Protein AF-A0A290ZV69-F1 (afdb_monomer)

Foldseek 3Di:
DDDDDPPLCVVLVLQVVQVVQAKDWDWADDVVQGIWIWIDHPPDTQEIDGADVPDDPSNRSVVVSVSSVCCVPPVDGYDPPCPPD

Radius of gyration: 13.68 Å; Cα contacts (8 Å, |Δi|>4): 118; chains: 1; bounding box: 29×27×46 Å

Mean predicted aligned error: 4.55 Å

Solvent-accessible surface area (backbone atoms only — not comparable to full-atom values): 5040 Å² total; per-residue (Å²): 131,83,73,79,76,76,69,75,67,79,72,38,57,46,51,53,48,38,50,76,68,72,20,48,76,50,78,40,65,53,89,93,40,76,40,29,43,36,34,33,51,92,86,50,76,32,23,35,42,64,66,54,91,93,57,49,72,68,56,5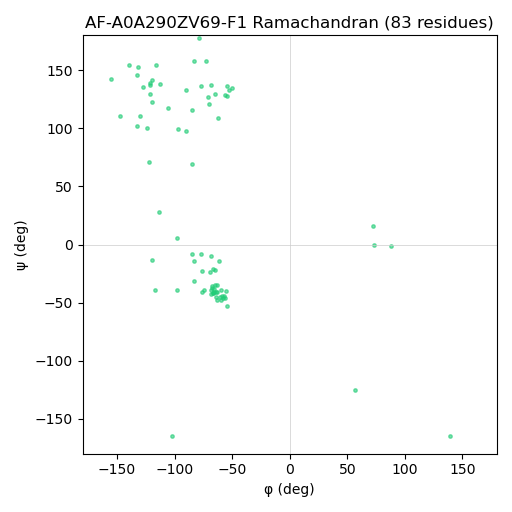0,50,52,50,49,22,52,32,40,45,35,21,74,76,71,68,47,62,40,48,68,80,56,75,89,115

Structure (mmCIF, N/CA/C/O backbone):
data_AF-A0A290ZV69-F1
#
_entr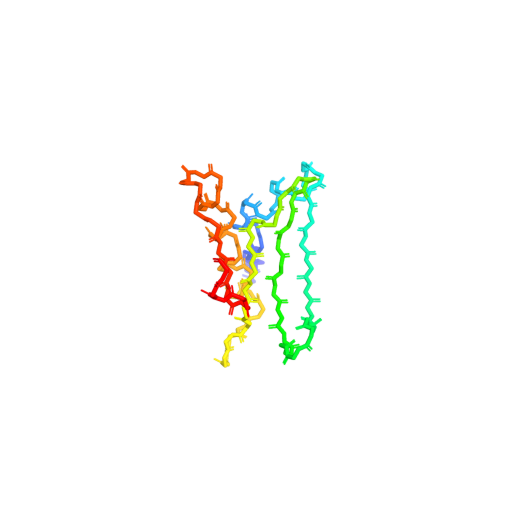y.id   AF-A0A290ZV69-F1
#
loop_
_atom_site.group_PDB
_atom_site.id
_atom_site.type_symbol
_atom_site.label_atom_id
_atom_site.label_alt_id
_atom_site.label_comp_id
_atom_site.label_asym_id
_atom_site.label_entity_id
_atom_site.label_seq_id
_atom_site.pdbx_PDB_ins_code
_atom_site.Cartn_x
_atom_site.Cartn_y
_atom_site.Cartn_z
_atom_site.occupancy
_atom_site.B_iso_or_equiv
_atom_site.auth_seq_id
_atom_site.auth_comp_id
_atom_site.auth_asym_id
_atom_site.auth_atom_id
_atom_site.pdbx_PDB_model_num
ATOM 1 N N . MET A 1 1 ? -2.606 13.022 33.452 1.00 43.56 1 MET A N 1
ATOM 2 C CA . MET A 1 1 ? -2.270 13.663 32.162 1.00 43.56 1 MET A CA 1
ATOM 3 C C . MET A 1 1 ? -2.321 12.573 31.103 1.00 43.56 1 MET A C 1
ATOM 5 O O . MET A 1 1 ? -1.649 11.567 31.290 1.00 43.56 1 MET A O 1
ATOM 9 N N . LYS A 1 2 ? -3.189 12.676 30.087 1.00 47.84 2 LYS A N 1
ATOM 10 C CA . LYS A 1 2 ? -3.216 11.695 28.989 1.00 47.84 2 LYS A CA 1
ATOM 11 C C . LYS A 1 2 ? -1.940 11.908 28.172 1.00 47.84 2 LYS A C 1
ATOM 13 O O . LYS A 1 2 ? -1.722 13.025 27.716 1.00 47.84 2 LYS A O 1
ATOM 18 N N . HIS A 1 3 ? -1.093 10.886 28.042 1.00 54.66 3 HIS A N 1
ATOM 19 C CA . HIS A 1 3 ? -0.057 10.905 27.008 1.00 54.66 3 HIS A CA 1
ATOM 20 C C . HIS A 1 3 ? -0.763 11.151 25.666 1.00 54.66 3 HIS A C 1
ATOM 22 O O . HIS A 1 3 ? -1.825 10.550 25.455 1.00 54.66 3 HIS A O 1
ATOM 28 N N . PRO A 1 4 ? -0.245 12.020 24.779 1.00 57.84 4 PRO A N 1
ATOM 29 C CA . PRO A 1 4 ? -0.704 11.992 23.401 1.00 57.84 4 PRO A CA 1
ATOM 30 C C . PRO A 1 4 ? -0.516 10.553 22.914 1.00 57.84 4 PRO A C 1
ATOM 32 O O . PRO A 1 4 ? 0.539 9.955 23.140 1.00 57.84 4 PRO A O 1
ATOM 35 N N . ALA A 1 5 ? -1.578 9.960 22.367 1.00 64.75 5 ALA A N 1
ATOM 36 C CA . ALA A 1 5 ? -1.466 8.653 21.739 1.00 64.75 5 ALA A CA 1
ATOM 37 C C . ALA A 1 5 ? -0.323 8.738 20.719 1.00 64.75 5 ALA A C 1
ATOM 39 O O . ALA A 1 5 ? -0.239 9.733 19.997 1.00 64.75 5 ALA A O 1
ATOM 40 N N . ALA A 1 6 ? 0.583 7.757 20.725 1.00 78.94 6 ALA A N 1
ATOM 41 C CA . ALA A 1 6 ? 1.659 7.694 19.744 1.00 78.94 6 ALA A CA 1
ATOM 42 C C . ALA A 1 6 ? 1.055 7.842 18.343 1.00 78.94 6 ALA A C 1
ATOM 44 O O . ALA A 1 6 ? 0.019 7.230 18.079 1.00 78.94 6 ALA A O 1
ATOM 45 N N . ASP A 1 7 ? 1.664 8.667 17.490 1.00 85.88 7 ASP A N 1
ATOM 46 C CA . ASP A 1 7 ? 1.224 8.823 16.106 1.00 85.88 7 ASP A CA 1
ATOM 47 C C . ASP A 1 7 ? 1.365 7.466 15.399 1.00 85.88 7 ASP A C 1
ATOM 49 O O . ASP A 1 7 ? 2.490 7.002 15.187 1.00 85.88 7 ASP A O 1
ATOM 53 N N . PRO A 1 8 ? 0.252 6.784 15.079 1.00 84.94 8 PRO A N 1
ATOM 54 C CA . PRO A 1 8 ? 0.316 5.442 14.526 1.00 84.94 8 PRO A CA 1
ATOM 55 C C . PRO A 1 8 ? 0.884 5.443 13.101 1.00 84.94 8 PRO A C 1
ATOM 57 O O . PRO A 1 8 ? 1.435 4.427 12.674 1.00 84.94 8 PRO A O 1
ATOM 60 N N . LEU A 1 9 ? 0.791 6.565 12.375 1.00 89.94 9 LEU A N 1
ATOM 61 C CA . LEU A 1 9 ? 1.286 6.678 11.003 1.00 89.94 9 LEU A CA 1
ATOM 62 C C . LEU A 1 9 ? 2.809 6.820 10.945 1.00 89.94 9 LEU A C 1
ATOM 64 O O . LEU A 1 9 ? 3.408 6.397 9.963 1.00 89.94 9 LEU A O 1
ATOM 68 N N . ALA A 1 10 ? 3.454 7.279 12.022 1.00 91.44 10 ALA A N 1
ATOM 69 C CA . ALA A 1 10 ? 4.914 7.357 12.110 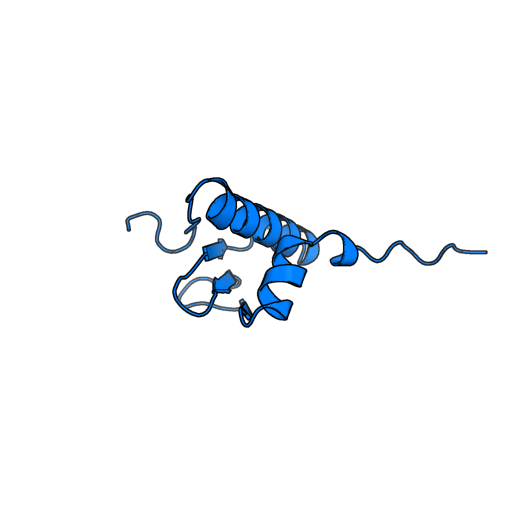1.00 91.44 10 ALA A CA 1
ATOM 70 C C . ALA A 1 10 ? 5.620 5.986 11.983 1.00 91.44 10 ALA A C 1
ATOM 72 O O . ALA A 1 10 ? 6.834 5.922 11.789 1.00 91.44 10 ALA A O 1
ATOM 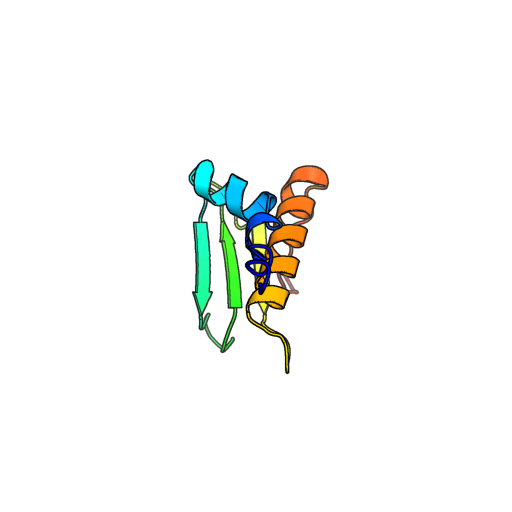73 N N . ALA A 1 11 ? 4.878 4.878 12.109 1.00 93.00 11 ALA A N 1
ATOM 74 C CA . ALA A 1 11 ? 5.392 3.526 11.902 1.00 93.00 11 ALA A CA 1
ATOM 75 C C . ALA A 1 11 ? 5.429 3.090 10.422 1.00 93.00 11 ALA A C 1
ATOM 77 O O . ALA A 1 11 ? 6.087 2.095 10.121 1.00 93.00 11 ALA A O 1
ATOM 78 N N . LEU A 1 12 ? 4.759 3.812 9.515 1.00 97.25 12 LEU A N 1
ATOM 79 C CA . LEU A 1 12 ?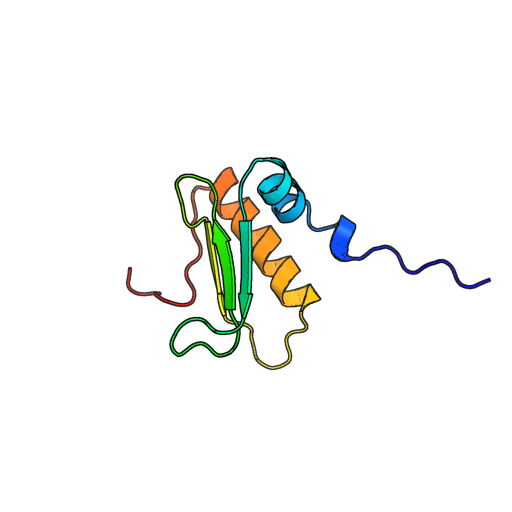 4.629 3.474 8.092 1.00 97.25 12 LEU A CA 1
ATOM 80 C C . LEU A 1 12 ? 5.834 3.993 7.291 1.00 97.25 12 LEU A C 1
ATOM 82 O O . LEU A 1 12 ? 5.745 4.958 6.530 1.00 97.25 12 LEU A O 1
ATOM 86 N N . LYS A 1 13 ? 7.000 3.388 7.527 1.00 97.56 13 LYS A N 1
ATOM 87 C CA . LYS A 1 13 ? 8.286 3.881 7.010 1.00 97.56 13 LYS A CA 1
ATOM 88 C C . LYS A 1 13 ? 8.409 3.773 5.493 1.00 97.56 13 LYS A C 1
ATOM 90 O O . LYS A 1 13 ? 9.039 4.633 4.885 1.00 97.56 13 LYS A O 1
ATOM 95 N N . SER A 1 14 ? 7.853 2.726 4.896 1.00 98.19 14 SER A N 1
ATOM 96 C CA . SER A 1 14 ? 7.916 2.498 3.452 1.00 98.19 14 SER A CA 1
ATOM 97 C C . SER A 1 14 ? 6.983 3.450 2.712 1.00 98.19 14 SER A C 1
ATOM 99 O O . SER A 1 14 ? 7.363 3.991 1.680 1.00 98.19 14 SER A O 1
ATOM 101 N N . VAL A 1 15 ? 5.796 3.714 3.266 1.00 97.88 15 VAL A N 1
ATOM 102 C CA . VAL A 1 15 ? 4.872 4.736 2.749 1.00 97.88 15 VAL A CA 1
ATOM 103 C C . VAL A 1 15 ? 5.493 6.130 2.846 1.00 97.88 15 VAL A C 1
ATOM 105 O O . VAL A 1 15 ? 5.490 6.866 1.860 1.00 97.88 15 VAL A O 1
ATOM 108 N N . GLU A 1 16 ? 6.061 6.483 4.004 1.00 97.50 16 GLU A N 1
ATOM 109 C CA . GLU A 1 16 ? 6.743 7.769 4.210 1.00 97.50 16 GLU A CA 1
ATOM 110 C C . GLU A 1 16 ? 7.889 7.957 3.207 1.00 97.50 16 GLU A C 1
ATOM 112 O O . GLU A 1 16 ? 8.012 9.008 2.571 1.00 97.50 16 GLU A O 1
ATOM 117 N N . TRP A 1 17 ? 8.711 6.918 3.028 1.00 96.88 17 TRP A N 1
ATOM 118 C CA . TRP A 1 17 ? 9.807 6.947 2.068 1.00 96.88 17 TRP A CA 1
ATOM 119 C C . TRP A 1 17 ? 9.292 7.071 0.634 1.00 96.88 17 TRP A C 1
ATOM 121 O O . TRP A 1 17 ? 9.808 7.905 -0.104 1.00 96.88 17 TRP A O 1
ATOM 131 N N . LEU A 1 18 ? 8.266 6.305 0.244 1.00 97.81 18 LEU A N 1
ATOM 132 C CA . LEU A 1 18 ? 7.700 6.339 -1.109 1.00 97.81 18 LEU A CA 1
ATOM 133 C C . LEU A 1 18 ? 7.291 7.762 -1.495 1.00 97.81 18 LEU A C 1
ATOM 135 O O . LEU A 1 18 ? 7.736 8.285 -2.513 1.00 97.81 18 LEU A O 1
ATOM 139 N N . ILE A 1 19 ? 6.487 8.402 -0.647 1.00 96.31 19 ILE A N 1
ATOM 140 C CA . ILE A 1 19 ? 5.951 9.744 -0.901 1.00 96.31 19 ILE A CA 1
ATOM 141 C C . ILE A 1 19 ? 7.074 10.790 -0.888 1.00 96.31 19 ILE A C 1
ATOM 143 O O . ILE A 1 19 ? 7.084 11.706 -1.710 1.00 96.31 19 ILE A O 1
ATOM 147 N N . SER A 1 20 ? 8.058 10.637 0.003 1.00 96.75 20 SER A N 1
ATOM 148 C CA . SER A 1 20 ? 9.222 11.532 0.074 1.00 96.75 20 SER A CA 1
ATOM 149 C C . SER A 1 20 ? 10.136 11.445 -1.153 1.00 96.75 20 SER A C 1
ATOM 151 O O . SER A 1 20 ? 10.893 12.380 -1.410 1.00 96.75 20 SER A O 1
ATOM 153 N N . ASN A 1 21 ? 10.076 10.344 -1.906 1.00 96.00 21 ASN A N 1
ATOM 154 C CA . ASN A 1 21 ? 10.934 10.080 -3.061 1.00 96.00 21 ASN A CA 1
ATOM 155 C C . ASN A 1 21 ? 10.149 10.063 -4.385 1.00 96.00 21 ASN A C 1
ATOM 157 O O . ASN A 1 21 ? 10.556 9.400 -5.331 1.00 96.00 21 ASN A O 1
ATOM 161 N N . GLY A 1 22 ? 9.039 10.808 -4.462 1.00 95.00 22 GLY A N 1
ATOM 162 C CA . GLY A 1 22 ? 8.313 11.050 -5.716 1.00 95.00 22 GLY A CA 1
ATOM 163 C C . GLY A 1 22 ? 7.257 10.003 -6.075 1.00 95.00 22 GLY A C 1
ATOM 164 O O . GLY A 1 22 ? 6.560 10.166 -7.074 1.00 95.00 22 GLY A O 1
ATOM 165 N N . GLY A 1 23 ? 7.092 8.964 -5.256 1.00 97.12 23 GLY A N 1
ATOM 166 C CA . GLY A 1 23 ? 5.995 8.018 -5.395 1.00 97.12 23 GLY A CA 1
ATOM 167 C C . GLY A 1 23 ? 4.671 8.547 -4.846 1.00 97.12 23 GLY A C 1
ATOM 168 O O . GLY A 1 23 ? 4.569 9.642 -4.289 1.00 97.12 23 GLY A O 1
ATOM 169 N N . GLN A 1 24 ? 3.629 7.734 -4.986 1.00 97.69 24 GLN A N 1
ATOM 170 C CA . GLN A 1 24 ? 2.280 8.062 -4.546 1.00 97.69 24 GLN A CA 1
ATOM 171 C C . GLN A 1 24 ? 1.578 6.865 -3.915 1.00 97.69 24 GLN A C 1
ATOM 173 O O . GLN A 1 24 ? 1.834 5.708 -4.256 1.00 97.69 24 GLN A O 1
ATOM 178 N N . ILE A 1 25 ? 0.613 7.170 -3.049 1.00 97.81 25 ILE A N 1
ATOM 179 C CA . ILE A 1 25 ? -0.425 6.222 -2.655 1.00 97.81 25 ILE A CA 1
ATOM 180 C C . ILE A 1 25 ? -1.797 6.774 -3.039 1.00 97.81 25 ILE A C 1
ATOM 182 O O . ILE A 1 25 ? -2.056 7.969 -2.902 1.00 97.81 25 ILE A O 1
ATOM 186 N N . SER A 1 26 ? -2.688 5.902 -3.500 1.00 96.56 26 SER A N 1
ATOM 187 C CA . SER A 1 26 ? -4.086 6.226 -3.792 1.00 96.56 26 SER A CA 1
ATOM 188 C C . SER A 1 26 ? -5.014 5.353 -2.955 1.00 96.56 26 SER A C 1
ATOM 190 O O . SER A 1 26 ? -4.765 4.161 -2.780 1.00 96.56 26 SER A O 1
ATOM 192 N N . LEU A 1 27 ? -6.089 5.953 -2.440 1.00 97.25 27 LEU A N 1
ATOM 193 C CA . LEU A 1 27 ? -7.114 5.288 -1.636 1.00 97.25 27 LEU A CA 1
ATOM 194 C C . LEU A 1 27 ? -8.494 5.569 -2.223 1.00 97.25 27 LEU A C 1
ATOM 196 O O . LEU A 1 27 ? -8.819 6.719 -2.518 1.00 97.25 27 LEU A O 1
ATOM 200 N N . GLY A 1 28 ? -9.329 4.540 -2.316 1.00 95.75 28 GLY A N 1
ATOM 201 C CA . GLY A 1 28 ? -10.712 4.684 -2.767 1.00 95.75 28 GLY A CA 1
ATOM 202 C C . GLY A 1 28 ? -11.143 3.556 -3.687 1.00 95.75 28 GLY A C 1
ATOM 203 O O . GLY A 1 28 ? -10.501 2.511 -3.736 1.00 95.75 28 GLY A O 1
ATOM 204 N N . ALA A 1 29 ? -12.251 3.757 -4.393 1.00 94.25 29 ALA A N 1
ATOM 205 C CA . ALA A 1 29 ? -12.751 2.769 -5.335 1.00 94.25 29 ALA A CA 1
ATOM 206 C C . ALA A 1 29 ? -11.818 2.642 -6.549 1.00 94.25 29 ALA A C 1
ATOM 208 O O . ALA A 1 29 ? -11.370 3.647 -7.105 1.00 94.25 29 ALA A O 1
ATOM 209 N N . PHE A 1 30 ? -11.568 1.407 -6.980 1.00 89.00 30 PHE A N 1
ATOM 210 C CA . PHE A 1 30 ? -10.786 1.085 -8.171 1.00 89.00 30 PHE A CA 1
ATOM 211 C C . PHE A 1 30 ? -11.537 0.040 -9.002 1.00 89.00 30 PHE A C 1
ATOM 213 O O . PHE A 1 30 ? -11.571 -1.145 -8.669 1.00 89.00 30 PHE A O 1
ATOM 220 N N . GLY A 1 31 ? -12.194 0.487 -10.075 1.00 85.25 31 GLY A N 1
ATOM 221 C CA . GLY A 1 31 ? -13.060 -0.376 -10.881 1.00 85.25 31 GLY A CA 1
ATOM 222 C C . GLY A 1 31 ? -14.170 -1.025 -10.032 1.00 85.25 31 GLY A C 1
ATOM 223 O O . GLY A 1 31 ? -14.915 -0.293 -9.379 1.00 85.25 31 GLY A O 1
ATOM 224 N N . PRO A 1 32 ? -14.307 -2.368 -10.027 1.00 87.31 32 PRO A N 1
ATOM 225 C CA . PRO A 1 32 ? -15.299 -3.072 -9.211 1.00 87.31 32 PRO A CA 1
ATOM 226 C C . PRO A 1 32 ? -14.915 -3.181 -7.724 1.00 87.31 32 PRO A C 1
ATOM 228 O O . PRO A 1 32 ? -15.729 -3.636 -6.924 1.00 87.31 32 PRO A O 1
ATOM 231 N N . VAL A 1 33 ? -13.692 -2.798 -7.336 1.00 90.81 33 VAL A N 1
ATOM 232 C CA . VAL A 1 33 ? -13.235 -2.846 -5.942 1.00 90.81 33 VAL A CA 1
ATOM 233 C C . VAL A 1 33 ? -13.677 -1.579 -5.216 1.00 90.81 33 VAL A C 1
ATOM 235 O O . VAL A 1 33 ? -13.215 -0.486 -5.536 1.00 90.81 33 VAL A O 1
ATOM 238 N N . GLU A 1 34 ? -14.549 -1.719 -4.213 1.00 89.94 34 GLU A N 1
ATOM 239 C CA . GLU A 1 34 ? -15.127 -0.578 -3.483 1.00 89.94 34 GLU A CA 1
ATOM 240 C C . GLU A 1 34 ? -14.083 0.250 -2.720 1.00 89.94 34 GLU A C 1
ATOM 242 O O . GLU A 1 34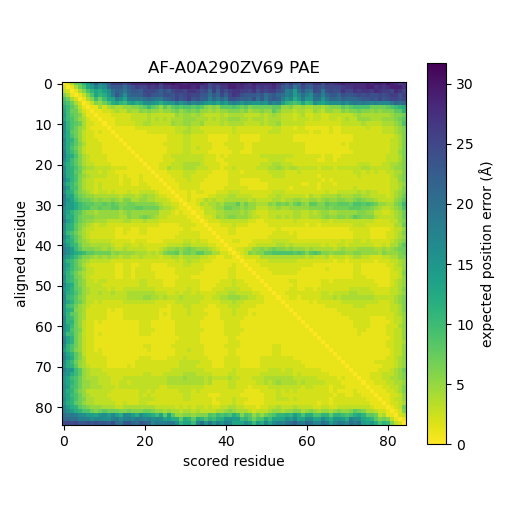 ? -14.207 1.471 -2.609 1.00 89.94 34 GLU A O 1
ATOM 247 N N . CYS A 1 35 ? -13.048 -0.403 -2.186 1.00 95.38 35 CYS A N 1
ATOM 248 C CA . CYS A 1 35 ? -11.967 0.264 -1.475 1.00 95.38 35 CYS A CA 1
ATOM 249 C C . CYS A 1 35 ? -10.644 -0.474 -1.687 1.00 95.38 35 CYS A C 1
ATOM 251 O O . CYS A 1 35 ? -10.445 -1.583 -1.191 1.00 95.38 35 CYS A O 1
ATOM 253 N N . ALA A 1 36 ? -9.747 0.170 -2.422 1.00 96.81 36 ALA A N 1
ATOM 254 C CA . ALA A 1 36 ? -8.392 -0.268 -2.680 1.00 96.81 36 ALA A CA 1
ATOM 255 C C . ALA A 1 36 ? -7.376 0.716 -2.090 1.00 96.81 36 ALA A C 1
ATOM 257 O O . ALA A 1 36 ? -7.656 1.911 -1.935 1.00 96.81 36 ALA A O 1
ATOM 258 N N . ALA A 1 37 ? -6.190 0.195 -1.792 1.00 98.25 37 ALA A N 1
ATOM 259 C CA . ALA A 1 37 ? -4.992 0.974 -1.539 1.00 98.25 37 ALA A CA 1
ATOM 260 C C . ALA A 1 37 ? -3.933 0.592 -2.571 1.00 98.25 37 ALA A C 1
ATOM 262 O O . ALA A 1 37 ? -3.577 -0.579 -2.686 1.00 98.25 37 ALA A O 1
ATOM 263 N N . VAL A 1 38 ? -3.456 1.578 -3.325 1.00 97.69 38 VAL A N 1
ATOM 264 C CA . VAL A 1 38 ? -2.485 1.377 -4.405 1.00 97.69 38 VAL A CA 1
ATOM 265 C C . VAL A 1 38 ? -1.245 2.210 -4.122 1.00 97.69 38 VAL A C 1
ATOM 267 O O . VAL A 1 38 ? -1.379 3.361 -3.709 1.00 97.69 38 VAL A O 1
ATOM 270 N N . ALA A 1 39 ? -0.064 1.636 -4.337 1.00 98.31 39 ALA A N 1
ATOM 271 C CA . ALA A 1 39 ? 1.225 2.305 -4.224 1.00 98.31 39 ALA A CA 1
ATOM 272 C C . ALA A 1 39 ? 1.984 2.230 -5.553 1.00 98.31 39 ALA A C 1
ATOM 274 O O . ALA A 1 39 ? 2.140 1.147 -6.119 1.00 98.31 39 ALA A O 1
ATOM 275 N N . ASN A 1 40 ? 2.474 3.375 -6.023 1.00 97.38 40 ASN A N 1
ATOM 276 C CA . ASN A 1 40 ? 3.245 3.500 -7.259 1.00 97.38 40 ASN A CA 1
ATOM 277 C C . ASN A 1 40 ? 4.490 4.351 -7.014 1.00 97.38 40 ASN A C 1
ATOM 279 O O . ASN A 1 40 ? 4.416 5.325 -6.261 1.00 97.38 40 ASN A O 1
ATOM 283 N N . ASP A 1 41 ? 5.589 4.034 -7.688 1.00 94.69 41 ASP A N 1
ATOM 284 C CA . ASP A 1 41 ? 6.675 4.991 -7.910 1.00 94.69 41 ASP A CA 1
ATOM 285 C C . ASP A 1 41 ? 6.610 5.554 -9.344 1.00 94.69 41 ASP A C 1
ATOM 287 O O . ASP A 1 41 ? 5.571 5.476 -10.004 1.00 94.69 41 ASP A O 1
ATOM 291 N N . GLU A 1 42 ? 7.686 6.189 -9.810 1.00 90.81 42 GLU A N 1
ATOM 292 C CA . GLU A 1 42 ? 7.746 6.780 -11.152 1.00 90.81 42 GLU A CA 1
ATOM 293 C C . GLU A 1 42 ? 7.666 5.743 -12.287 1.00 90.81 42 GLU A C 1
ATOM 295 O O . GLU A 1 42 ? 7.325 6.102 -13.415 1.00 90.81 42 GLU A O 1
ATOM 300 N N . SER A 1 43 ? 8.004 4.480 -12.011 1.00 89.56 43 SER A N 1
ATOM 301 C CA . SER A 1 43 ? 8.166 3.422 -13.015 1.00 89.56 43 SER A CA 1
ATOM 302 C C . SER A 1 43 ? 7.169 2.278 -12.842 1.00 89.56 43 SER A C 1
ATOM 304 O O . SER A 1 43 ? 6.645 1.783 -13.840 1.00 89.56 43 SER A O 1
ATOM 306 N N . ASP A 1 44 ? 6.874 1.885 -11.602 1.00 93.31 44 ASP A N 1
ATOM 307 C CA . ASP A 1 44 ? 6.207 0.626 -11.289 1.00 93.31 44 ASP A CA 1
ATOM 308 C C . ASP A 1 44 ? 5.025 0.778 -10.315 1.00 93.31 44 ASP A C 1
ATOM 310 O O . ASP A 1 44 ? 4.951 1.662 -9.454 1.00 93.31 44 ASP A O 1
ATOM 314 N N . CYS A 1 45 ? 4.071 -0.149 -10.432 1.00 95.00 45 CYS A N 1
ATOM 315 C CA . CYS A 1 45 ? 3.002 -0.336 -9.456 1.00 95.00 45 CYS A CA 1
ATOM 316 C C . CYS A 1 45 ? 3.447 -1.344 -8.395 1.00 95.00 45 CYS A C 1
ATOM 318 O O . CYS A 1 45 ? 3.344 -2.547 -8.605 1.00 95.00 45 CYS A O 1
ATOM 320 N N . LEU A 1 46 ? 3.927 -0.845 -7.254 1.00 97.31 46 LEU A N 1
ATOM 321 C CA . LEU A 1 46 ? 4.533 -1.644 -6.184 1.00 97.31 46 LEU A CA 1
ATOM 322 C C . LEU A 1 46 ? 3.523 -2.574 -5.494 1.00 97.31 46 LEU A C 1
ATOM 324 O O . LEU A 1 46 ? 3.840 -3.719 -5.166 1.00 97.31 46 LEU A O 1
ATOM 328 N N . ALA A 1 47 ? 2.310 -2.072 -5.243 1.00 97.81 47 ALA A N 1
ATOM 329 C CA . ALA A 1 47 ? 1.269 -2.837 -4.565 1.00 97.81 47 ALA A CA 1
ATOM 330 C C . ALA A 1 47 ? -0.147 -2.350 -4.904 1.00 97.81 47 ALA A C 1
ATOM 332 O O . ALA A 1 47 ? -0.401 -1.147 -4.962 1.00 97.81 47 ALA A O 1
ATOM 333 N N . MET A 1 48 ? -1.084 -3.291 -5.030 1.00 97.31 48 MET A N 1
ATOM 334 C CA . MET A 1 48 ? -2.527 -3.079 -5.133 1.00 97.31 48 MET A CA 1
ATOM 335 C C . MET A 1 48 ? -3.222 -3.985 -4.118 1.00 97.31 48 MET A C 1
ATOM 337 O O . MET A 1 48 ? -3.222 -5.206 -4.255 1.00 97.31 48 MET A O 1
ATOM 341 N N . LEU A 1 49 ? -3.803 -3.392 -3.077 1.00 97.69 49 LEU A N 1
ATOM 342 C CA . LEU A 1 49 ? -4.496 -4.118 -2.016 1.00 97.69 49 LEU A CA 1
ATOM 343 C C . LEU A 1 49 ? -5.989 -3.828 -2.048 1.00 97.69 49 LEU A C 1
ATOM 345 O O . LEU A 1 49 ? -6.397 -2.670 -2.150 1.00 97.69 49 LEU A O 1
ATOM 349 N N . GLN A 1 50 ? -6.795 -4.868 -1.860 1.00 96.94 50 GLN A N 1
ATOM 350 C CA . GLN A 1 50 ? -8.216 -4.729 -1.578 1.00 96.94 50 GLN A CA 1
ATOM 351 C C . GLN A 1 50 ? -8.420 -4.647 -0.060 1.00 96.94 50 GLN A C 1
ATOM 353 O O . GLN A 1 50 ? -7.881 -5.444 0.720 1.00 96.94 50 GLN A O 1
ATOM 358 N N . ARG A 1 51 ? -9.221 -3.670 0.379 1.00 97.50 51 ARG A N 1
ATOM 359 C CA . ARG A 1 51 ? -9.615 -3.565 1.784 1.00 97.50 51 ARG A CA 1
ATOM 360 C C . ARG A 1 51 ? -10.465 -4.772 2.170 1.00 97.50 51 ARG A C 1
ATOM 362 O O . ARG A 1 51 ? -11.442 -5.083 1.496 1.00 97.50 51 ARG A O 1
ATOM 369 N N . ARG A 1 52 ? -10.105 -5.428 3.273 1.00 96.19 52 ARG A N 1
ATOM 370 C CA . ARG A 1 52 ? -10.837 -6.592 3.798 1.00 96.19 52 ARG A CA 1
ATOM 371 C C . ARG A 1 52 ? -12.035 -6.168 4.647 1.00 96.19 52 ARG A C 1
ATOM 373 O O . ARG A 1 52 ? -12.045 -5.085 5.239 1.00 96.19 52 ARG A O 1
ATOM 380 N N . ASP A 1 53 ? -13.004 -7.066 4.787 1.00 95.12 53 ASP A N 1
ATOM 381 C CA . ASP A 1 53 ? -14.139 -6.871 5.690 1.00 95.12 53 ASP A CA 1
ATOM 382 C C . ASP A 1 53 ? -13.671 -6.617 7.129 1.00 95.12 53 ASP A C 1
ATOM 384 O O . ASP A 1 53 ? -12.858 -7.353 7.690 1.00 95.12 53 ASP A O 1
ATOM 388 N N . GLY A 1 54 ? -14.181 -5.541 7.731 1.00 95.56 54 GLY A N 1
ATOM 389 C CA . GLY A 1 54 ? -13.830 -5.133 9.095 1.00 95.56 54 GLY A CA 1
ATOM 390 C C . GLY A 1 54 ? -12.431 -4.524 9.256 1.00 95.56 54 GLY A C 1
ATOM 391 O O . GLY A 1 54 ? -12.077 -4.111 10.360 1.00 95.56 54 GLY A O 1
ATOM 392 N N . GLU A 1 55 ? -11.643 -4.415 8.186 1.00 97.12 55 GLU A N 1
ATOM 393 C CA . GLU A 1 55 ? -10.316 -3.809 8.232 1.00 97.12 55 GLU A CA 1
ATOM 394 C C . GLU A 1 55 ? -10.413 -2.293 8.429 1.00 97.12 55 GLU A C 1
ATOM 396 O O . GLU A 1 55 ? -11.099 -1.590 7.686 1.00 97.12 55 GLU A O 1
ATOM 401 N N . SER A 1 56 ? -9.717 -1.754 9.427 1.00 95.94 56 SER A N 1
ATOM 402 C CA . SER A 1 56 ? -9.576 -0.304 9.601 1.00 95.94 56 SER A CA 1
ATOM 403 C C . SER A 1 56 ? -8.641 0.297 8.548 1.00 95.94 56 SER A C 1
ATOM 405 O O . SER A 1 56 ? -7.760 -0.380 8.022 1.00 95.94 56 SER A O 1
ATOM 407 N N . LEU A 1 57 ? -8.767 1.603 8.288 1.00 95.88 57 LEU A N 1
ATOM 408 C CA . LEU A 1 57 ? -7.849 2.307 7.383 1.00 95.88 57 LEU A CA 1
ATOM 409 C C . LEU A 1 57 ? -6.381 2.137 7.810 1.00 95.88 57 LEU A C 1
ATOM 411 O O . LEU A 1 57 ? -5.516 1.920 6.972 1.00 95.88 57 LEU A O 1
ATOM 415 N N . TYR A 1 58 ? -6.104 2.177 9.115 1.00 96.00 58 TYR A N 1
ATOM 416 C CA . TYR A 1 58 ? -4.749 1.990 9.629 1.00 96.00 58 TYR A CA 1
ATOM 417 C C . TYR A 1 58 ? -4.189 0.590 9.339 1.00 96.00 58 TYR A C 1
ATOM 419 O O . TYR A 1 58 ? -3.030 0.458 8.954 1.00 96.00 58 TYR A O 1
ATOM 427 N N . GLN A 1 59 ? -5.008 -0.457 9.473 1.00 97.19 59 GLN A N 1
ATOM 428 C CA . GLN A 1 59 ? -4.600 -1.828 9.143 1.00 97.19 59 GLN A CA 1
ATOM 429 C C . GLN A 1 59 ? -4.335 -1.996 7.642 1.00 97.19 59 GLN A C 1
ATOM 431 O O . GLN A 1 59 ? -3.330 -2.604 7.276 1.00 97.19 59 GLN A O 1
ATOM 436 N N . LEU A 1 60 ? -5.173 -1.394 6.789 1.00 97.88 60 LEU A N 1
ATOM 437 C CA . LEU A 1 60 ? -4.951 -1.368 5.342 1.00 97.88 60 LEU A CA 1
ATOM 438 C C . LEU A 1 60 ? -3.625 -0.676 4.992 1.00 97.88 60 LEU A C 1
ATOM 440 O O . LEU A 1 60 ? -2.820 -1.230 4.249 1.00 97.88 60 LEU A O 1
ATOM 444 N N . LEU A 1 61 ? -3.354 0.496 5.577 1.00 98.12 61 LEU A N 1
ATOM 445 C CA . LEU A 1 61 ? 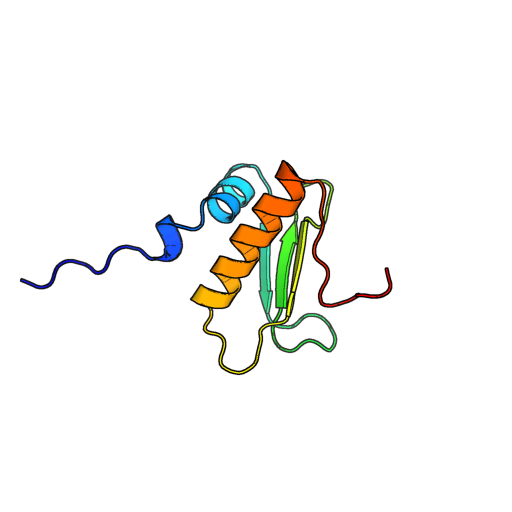-2.097 1.222 5.366 1.00 98.12 61 LEU A CA 1
ATOM 446 C C . LEU A 1 61 ? -0.878 0.464 5.911 1.00 98.12 61 LEU A C 1
ATOM 448 O O . LEU A 1 61 ? 0.176 0.486 5.288 1.00 98.12 61 LEU A O 1
ATOM 452 N N . THR A 1 62 ? -1.027 -0.256 7.024 1.00 98.12 62 THR A N 1
ATOM 453 C CA . THR A 1 62 ? 0.034 -1.118 7.574 1.00 98.12 62 THR A CA 1
ATOM 454 C C . THR A 1 62 ? 0.382 -2.255 6.612 1.00 98.12 62 THR A C 1
ATOM 456 O O . THR A 1 62 ? 1.553 -2.570 6.417 1.00 98.12 62 THR A O 1
ATOM 459 N N . ARG A 1 63 ? -0.621 -2.871 5.974 1.00 98.38 63 ARG A N 1
ATOM 460 C CA . ARG A 1 63 ? -0.381 -3.885 4.938 1.00 98.38 63 ARG A CA 1
ATOM 461 C C . ARG A 1 63 ? 0.238 -3.289 3.683 1.00 98.38 63 ARG A C 1
ATOM 463 O O . ARG A 1 63 ? 1.114 -3.926 3.109 1.00 98.38 63 ARG A O 1
ATOM 470 N N . LEU A 1 64 ? -0.199 -2.098 3.273 1.00 98.62 64 LEU A N 1
ATOM 471 C CA . LEU A 1 64 ? 0.384 -1.405 2.126 1.00 98.62 64 LEU A CA 1
ATOM 472 C C . LEU A 1 64 ? 1.871 -1.123 2.367 1.00 98.62 64 LEU A C 1
ATOM 474 O O . LEU A 1 64 ? 2.693 -1.426 1.512 1.00 98.62 64 LEU A O 1
ATOM 478 N N . ASP A 1 65 ? 2.219 -0.629 3.555 1.00 98.62 65 ASP A N 1
ATOM 479 C CA . ASP A 1 65 ? 3.603 -0.376 3.963 1.00 98.62 65 ASP A CA 1
ATOM 480 C C . ASP A 1 65 ? 4.481 -1.635 3.892 1.00 98.62 65 ASP A C 1
ATOM 482 O O . ASP A 1 65 ? 5.583 -1.609 3.336 1.00 98.62 65 ASP A O 1
ATOM 486 N N . ALA A 1 66 ? 3.960 -2.763 4.382 1.00 98.38 66 ALA A N 1
ATOM 487 C CA . ALA A 1 66 ? 4.636 -4.052 4.291 1.00 98.38 66 ALA A CA 1
ATOM 488 C C . ALA A 1 66 ? 4.770 -4.550 2.839 1.00 98.38 66 ALA A C 1
ATOM 490 O O . ALA A 1 66 ? 5.804 -5.112 2.484 1.00 98.38 66 ALA A O 1
ATOM 491 N N . ALA A 1 67 ? 3.756 -4.342 1.994 1.00 98.44 67 ALA A N 1
ATOM 492 C CA . ALA A 1 67 ? 3.798 -4.731 0.585 1.00 98.44 67 ALA A CA 1
ATOM 493 C C . ALA A 1 67 ? 4.836 -3.914 -0.204 1.00 98.44 67 ALA A C 1
ATOM 495 O O . ALA A 1 67 ? 5.618 -4.493 -0.952 1.00 98.44 67 ALA A O 1
ATOM 496 N N . ILE A 1 68 ? 4.920 -2.601 0.036 1.00 98.31 68 ILE A N 1
ATOM 497 C CA . ILE A 1 68 ? 5.970 -1.742 -0.534 1.00 98.31 68 ILE A CA 1
ATOM 498 C C . ILE A 1 68 ? 7.360 -2.241 -0.103 1.00 98.31 68 ILE A C 1
ATOM 500 O O . ILE A 1 68 ? 8.262 -2.366 -0.929 1.00 98.31 68 ILE A O 1
ATOM 504 N N . ALA A 1 69 ? 7.532 -2.581 1.182 1.00 98.06 69 ALA A N 1
ATOM 505 C CA . ALA A 1 69 ? 8.801 -3.107 1.682 1.00 98.06 69 ALA A CA 1
ATOM 506 C C . ALA A 1 69 ? 9.215 -4.409 0.975 1.00 98.06 69 ALA A C 1
ATOM 508 O O . ALA A 1 69 ? 10.397 -4.593 0.685 1.00 98.06 69 ALA A O 1
ATOM 509 N N . ARG A 1 70 ? 8.265 -5.308 0.692 1.00 97.81 70 ARG A N 1
ATOM 510 C CA . ARG A 1 70 ? 8.527 -6.554 -0.047 1.00 97.81 70 ARG A CA 1
ATOM 511 C C . ARG A 1 70 ? 8.884 -6.285 -1.504 1.00 97.81 70 ARG A C 1
ATOM 513 O O . ARG A 1 70 ? 9.866 -6.844 -1.984 1.00 97.81 70 ARG A O 1
ATOM 520 N N . ALA A 1 71 ? 8.180 -5.370 -2.171 1.00 97.12 71 ALA A N 1
ATOM 521 C CA . ALA A 1 71 ? 8.496 -4.992 -3.546 1.00 97.12 71 ALA A CA 1
ATOM 522 C C . ALA A 1 71 ? 9.955 -4.515 -3.683 1.00 97.12 71 ALA A C 1
ATOM 524 O O . ALA A 1 71 ? 10.676 -4.997 -4.552 1.00 97.12 71 ALA A O 1
ATOM 525 N N . TRP A 1 72 ? 10.443 -3.653 -2.783 1.00 95.25 72 TRP A N 1
ATOM 526 C CA . TRP A 1 72 ? 11.831 -3.172 -2.851 1.00 95.25 72 TRP A CA 1
ATOM 527 C C . TRP A 1 72 ? 12.886 -4.168 -2.372 1.00 95.25 72 TRP A C 1
ATOM 529 O O . TRP A 1 72 ? 13.963 -4.236 -2.961 1.00 95.25 72 TRP A O 1
ATOM 539 N N . ASN A 1 73 ? 12.626 -4.902 -1.288 1.00 95.94 73 ASN A N 1
ATOM 540 C CA . ASN A 1 73 ? 13.645 -5.773 -0.694 1.00 95.94 73 ASN A CA 1
ATOM 541 C C . ASN A 1 73 ? 13.736 -7.135 -1.389 1.00 95.94 73 ASN A C 1
ATOM 543 O O . ASN A 1 73 ? 14.805 -7.742 -1.413 1.00 95.94 73 ASN A O 1
ATOM 547 N N . GLU A 1 74 ? 12.614 -7.623 -1.915 1.00 95.94 74 GLU A N 1
ATOM 548 C CA . GLU A 1 74 ? 12.462 -8.994 -2.408 1.00 95.94 74 GLU A CA 1
ATOM 549 C C . GLU A 1 74 ? 12.100 -9.031 -3.902 1.00 95.94 74 GLU A C 1
ATOM 551 O O . GLU A 1 74 ? 12.211 -10.082 -4.527 1.00 95.94 74 GLU A O 1
ATOM 556 N N . GLY A 1 75 ? 11.710 -7.898 -4.501 1.00 94.56 75 GLY A N 1
ATOM 557 C CA . GLY A 1 75 ? 11.200 -7.856 -5.875 1.00 94.56 75 GLY A CA 1
ATOM 558 C C . GLY A 1 75 ? 9.793 -8.448 -6.011 1.00 94.56 75 GLY A C 1
ATOM 559 O O . GLY A 1 75 ? 9.368 -8.770 -7.118 1.00 94.56 75 GLY A O 1
ATOM 560 N N . GLU A 1 76 ? 9.078 -8.627 -4.896 1.00 95.00 76 GLU A N 1
ATOM 561 C CA . GLU A 1 76 ? 7.754 -9.248 -4.854 1.00 95.00 76 GLU A CA 1
ATOM 562 C C . GLU A 1 76 ? 6.644 -8.189 -4.856 1.00 95.00 76 GLU A C 1
ATOM 564 O O . GLU A 1 76 ? 6.299 -7.609 -3.823 1.00 95.00 76 GLU A O 1
ATOM 569 N N . PHE A 1 77 ? 6.065 -7.954 -6.032 1.00 95.31 77 PHE A N 1
ATOM 570 C CA . PHE A 1 77 ? 4.928 -7.055 -6.226 1.00 95.31 77 PHE A CA 1
ATOM 571 C C . PHE A 1 77 ? 3.631 -7.728 -5.770 1.00 95.31 77 PHE A C 1
ATOM 573 O O . PHE A 1 77 ? 3.400 -8.906 -6.041 1.00 95.31 77 PHE A O 1
ATOM 580 N N . THR A 1 78 ? 2.776 -6.993 -5.058 1.00 96.31 78 THR A N 1
ATOM 581 C CA . THR A 1 78 ? 1.499 -7.535 -4.566 1.00 96.31 78 THR A CA 1
ATOM 582 C C . THR A 1 78 ? 0.340 -6.989 -5.386 1.00 96.31 78 THR A C 1
ATOM 584 O O . THR A 1 78 ? 0.083 -5.792 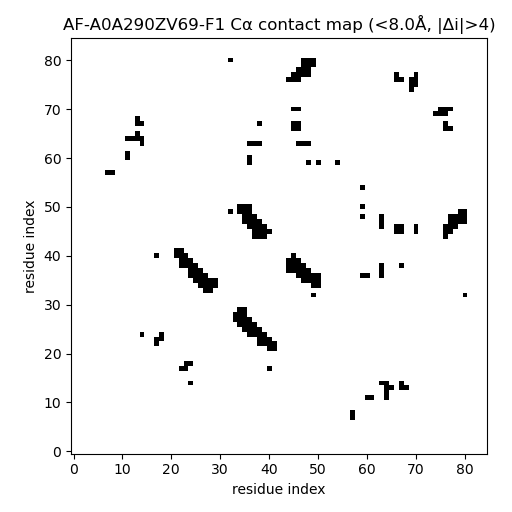-5.329 1.00 96.31 78 THR A O 1
ATOM 587 N N . ASP A 1 79 ? -0.404 -7.854 -6.074 1.00 95.25 79 ASP A N 1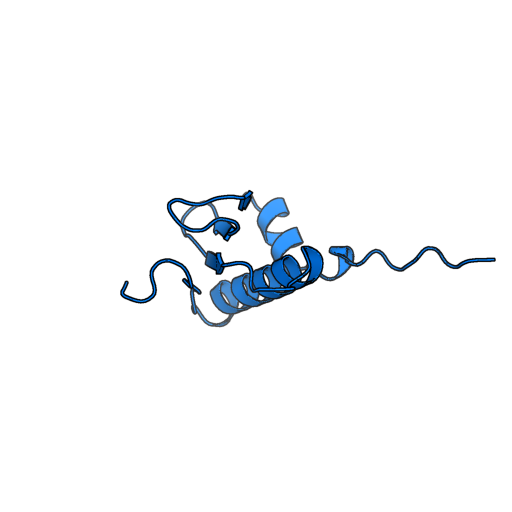
ATOM 588 C CA . ASP A 1 79 ? -1.651 -7.486 -6.750 1.00 95.25 79 ASP A CA 1
ATOM 589 C C . ASP A 1 79 ? -2.814 -8.368 -6.264 1.00 95.25 79 ASP A C 1
ATOM 591 O O . ASP A 1 79 ? -2.968 -9.521 -6.661 1.00 95.25 79 ASP A O 1
ATOM 595 N N . GLU A 1 80 ? -3.631 -7.834 -5.353 1.00 94.88 80 GLU A N 1
ATOM 596 C CA . GLU A 1 80 ? -4.862 -8.485 -4.882 1.00 94.88 80 GLU A CA 1
ATOM 597 C C . GLU A 1 80 ? -6.064 -8.208 -5.803 1.00 94.88 80 GLU A C 1
ATOM 599 O O . GLU A 1 80 ? -7.137 -8.776 -5.597 1.00 94.88 80 GLU A O 1
ATOM 604 N N . ILE A 1 81 ? -5.916 -7.314 -6.786 1.00 91.44 81 ILE A N 1
ATOM 605 C CA . ILE A 1 81 ? -6.997 -6.868 -7.672 1.00 91.44 81 ILE A CA 1
ATOM 606 C C . ILE A 1 81 ? -6.963 -7.639 -8.997 1.00 91.44 81 ILE A C 1
ATOM 608 O O . ILE A 1 81 ? -8.023 -8.030 -9.488 1.00 91.44 81 ILE A O 1
ATOM 612 N N . ASN A 1 82 ? -5.771 -7.912 -9.535 1.00 86.31 82 ASN A N 1
ATOM 613 C CA . ASN A 1 82 ? -5.550 -8.702 -10.749 1.00 86.31 82 ASN A CA 1
ATOM 614 C C . ASN A 1 82 ? -4.632 -9.911 -10.460 1.00 86.31 82 ASN A C 1
ATOM 616 O O . ASN A 1 82 ? -3.489 -9.949 -10.907 1.00 86.31 82 ASN A O 1
ATOM 620 N N . PRO A 1 83 ? -5.112 -10.932 -9.729 1.00 72.94 83 PRO A N 1
ATOM 621 C CA . PRO A 1 83 ? -4.278 -12.061 -9.303 1.00 72.94 83 PRO A CA 1
ATOM 622 C C . PRO A 1 83 ? -3.811 -12.993 -10.441 1.00 72.94 83 PRO A C 1
ATOM 624 O O . PRO A 1 83 ? -2.987 -13.869 -10.194 1.00 72.94 83 PRO A O 1
ATOM 627 N N . ASP A 1 84 ? -4.338 -12.832 -11.659 1.00 70.25 84 ASP A N 1
ATOM 628 C CA . ASP A 1 84 ? -4.025 -13.673 -12.827 1.00 70.25 84 ASP A CA 1
ATOM 629 C C . ASP A 1 84 ? -2.959 -13.060 -13.769 1.00 70.25 84 ASP A C 1
ATOM 631 O O . ASP A 1 84 ? -2.718 -13.609 -14.849 1.00 70.25 84 ASP A O 1
ATOM 635 N N . CYS A 1 85 ? -2.359 -11.921 -13.401 1.00 54.00 85 CYS A N 1
ATOM 636 C CA . CYS A 1 85 ? -1.326 -11.224 -14.181 1.00 54.00 85 CYS A CA 1
ATOM 637 C C . CYS A 1 85 ? 0.099 -11.714 -13.885 1.00 54.00 85 CYS A C 1
ATOM 639 O O . CYS A 1 85 ? 0.407 -12.016 -12.710 1.00 54.00 85 CYS A O 1
#

Sequence (85 aa):
MKHPAADPLAALKSVEWLISNGGQISLGAFGPVECAAVANDESDCLAMLQRRDGESLYQLLTRLDAAIARAWNEGEFTDEINPDC

pLDDT: mean 91.65, std 11.77, range [43.56, 98.62]

Secondary structure (DSSP, 8-state):
-PPPPP-GGGG-HHHHHHHHTT-EEEEEEETTEEEEEEEE-SS-EEEEEEPPTT--HHHHHHHHHHHHHHHHHH---EESS-TT-

Nearest PDB structures (foldseek):
  2na4-assembly1_A  TM=5.288E-01  e=3.359E-01  Escherichia coli K-12
  4cs2-assembly1_A-2  TM=3.726E-01  e=6.450E+00  Methanosarcina mazei